Protein AF-A0A7C8EJK6-F1 (afdb_monomer_lite)

Structure (mmCIF, N/CA/C/O backbone):
data_AF-A0A7C8EJK6-F1
#
_entry.id   AF-A0A7C8EJK6-F1
#
loop_
_atom_site.group_PDB
_atom_site.id
_atom_site.type_symbol
_atom_site.label_atom_id
_atom_site.label_alt_id
_atom_site.label_comp_id
_atom_site.label_asym_id
_atom_site.label_entity_id
_atom_site.label_seq_id
_atom_site.pdbx_PDB_ins_code
_atom_site.Cartn_x
_atom_site.Cartn_y
_atom_site.Cartn_z
_atom_site.occupancy
_atom_site.B_iso_or_equiv
_atom_site.auth_seq_id
_atom_site.auth_comp_id
_atom_site.auth_asym_id
_atom_site.auth_atom_id
_atom_site.pdbx_PDB_model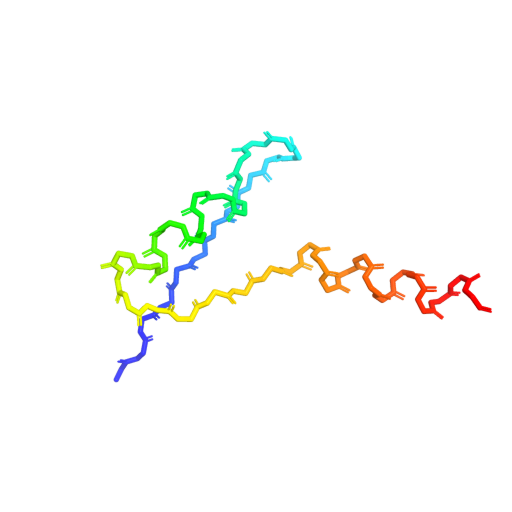_num
ATOM 1 N N . MET A 1 1 ? -25.784 1.028 -0.747 1.00 56.94 1 MET A N 1
ATOM 2 C CA . MET A 1 1 ? -24.825 2.141 -0.881 1.00 56.94 1 MET A CA 1
ATOM 3 C C . MET A 1 1 ? -23.525 1.633 -0.291 1.00 56.94 1 MET A C 1
ATOM 5 O O . MET A 1 1 ? -23.585 1.054 0.784 1.00 56.94 1 MET A O 1
ATOM 9 N N . THR A 1 2 ? -22.423 1.689 -1.035 1.00 85.00 2 THR A N 1
ATOM 10 C CA . THR A 1 2 ? -21.148 1.090 -0.614 1.00 85.00 2 THR A CA 1
ATOM 11 C C . THR A 1 2 ? -20.186 2.217 -0.283 1.00 85.00 2 THR A C 1
ATOM 13 O O . THR A 1 2 ? -19.884 3.023 -1.161 1.00 85.00 2 THR A O 1
ATOM 16 N N . ASP A 1 3 ? -19.733 2.281 0.964 1.00 93.06 3 ASP A N 1
ATOM 17 C CA . ASP A 1 3 ? -18.795 3.309 1.407 1.00 93.06 3 ASP A CA 1
ATOM 18 C C . ASP A 1 3 ? -17.369 2.971 0.949 1.00 93.06 3 ASP A C 1
ATOM 20 O O . ASP A 1 3 ? -16.942 1.814 0.997 1.00 93.06 3 ASP A O 1
ATOM 24 N N . ILE A 1 4 ? -16.629 3.982 0.482 1.00 96.38 4 ILE A N 1
ATOM 25 C CA . ILE A 1 4 ? -15.253 3.857 -0.022 1.00 96.38 4 ILE A CA 1
ATOM 26 C C . ILE A 1 4 ? -14.382 4.901 0.678 1.00 96.38 4 ILE A C 1
ATOM 28 O O . ILE A 1 4 ? -14.744 6.073 0.744 1.00 96.38 4 ILE A O 1
ATOM 32 N N . ILE A 1 5 ? -13.213 4.476 1.167 1.00 96.38 5 ILE A N 1
ATOM 33 C CA . ILE A 1 5 ? -12.228 5.342 1.826 1.00 96.38 5 ILE A CA 1
ATOM 34 C 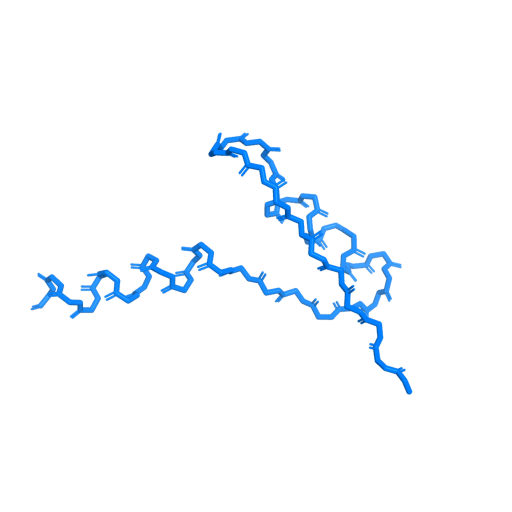C . ILE A 1 5 ? -10.927 5.313 1.021 1.00 96.38 5 ILE A C 1
ATOM 36 O O . ILE A 1 5 ? -10.326 4.253 0.848 1.00 96.38 5 ILE A O 1
ATOM 40 N N . ALA A 1 6 ? -10.480 6.481 0.557 1.00 96.62 6 ALA A N 1
ATOM 41 C CA . ALA A 1 6 ? -9.177 6.671 -0.078 1.00 96.62 6 ALA A CA 1
ATOM 42 C C . ALA A 1 6 ? -8.152 7.198 0.941 1.00 96.62 6 ALA A C 1
ATOM 44 O O . ALA A 1 6 ? -8.483 8.038 1.778 1.00 96.62 6 ALA A O 1
ATOM 45 N N . ILE A 1 7 ? -6.913 6.694 0.888 1.00 95.69 7 ILE A N 1
ATOM 46 C CA . ILE A 1 7 ? -5.820 7.078 1.799 1.00 95.69 7 ILE A CA 1
ATOM 47 C C . ILE A 1 7 ? -4.571 7.397 0.973 1.00 95.69 7 ILE A C 1
ATOM 49 O O . ILE A 1 7 ? -3.856 6.494 0.534 1.00 95.69 7 ILE A O 1
ATOM 53 N N . ASP A 1 8 ? -4.289 8.691 0.824 1.00 95.44 8 ASP A N 1
ATOM 54 C CA . ASP A 1 8 ? -3.187 9.226 0.019 1.00 95.44 8 ASP A CA 1
ATOM 55 C C . ASP A 1 8 ? -2.109 9.917 0.865 1.00 95.44 8 ASP A C 1
ATOM 57 O O . ASP A 1 8 ? -2.296 10.240 2.037 1.00 95.44 8 ASP A O 1
ATOM 61 N N . GLY A 1 9 ? -0.930 10.114 0.271 1.00 94.44 9 GLY A N 1
ATOM 62 C CA . GLY A 1 9 ? 0.224 10.743 0.921 1.00 94.44 9 GLY A CA 1
ATOM 63 C C . GLY A 1 9 ? 1.571 10.248 0.376 1.00 94.44 9 GLY A C 1
ATOM 64 O O . GLY A 1 9 ? 1.619 9.289 -0.403 1.00 94.44 9 GLY A O 1
ATOM 65 N N . PRO A 1 10 ? 2.697 10.852 0.790 1.00 95.06 10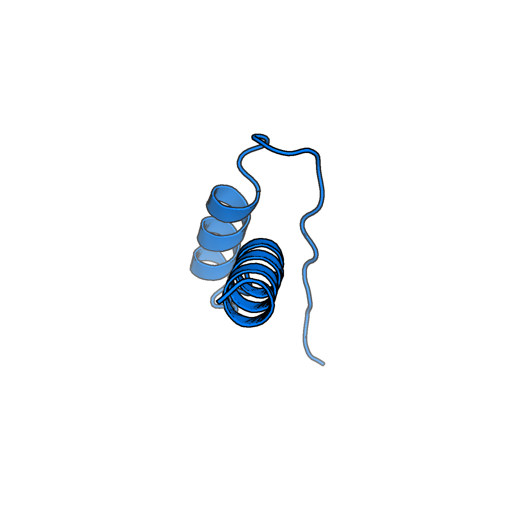 PRO A N 1
ATOM 66 C CA . PRO A 1 10 ? 4.017 10.550 0.238 1.00 95.06 10 PRO A CA 1
ATOM 67 C C . PRO A 1 10 ? 4.522 9.144 0.606 1.00 95.06 10 PRO A C 1
ATOM 69 O O . PRO A 1 10 ? 3.970 8.452 1.472 1.00 95.06 10 PRO A O 1
ATOM 72 N N . ALA A 1 11 ? 5.572 8.685 -0.080 1.00 92.00 11 ALA A N 1
ATOM 73 C CA . ALA A 1 11 ? 6.264 7.443 0.264 1.00 92.00 11 ALA A CA 1
ATOM 74 C C . ALA A 1 11 ? 6.766 7.483 1.721 1.00 92.00 11 ALA A C 1
ATOM 76 O O . ALA A 1 11 ? 7.159 8.531 2.220 1.00 92.00 11 ALA A O 1
ATOM 77 N N . GLY A 1 12 ? 6.701 6.350 2.427 1.00 92.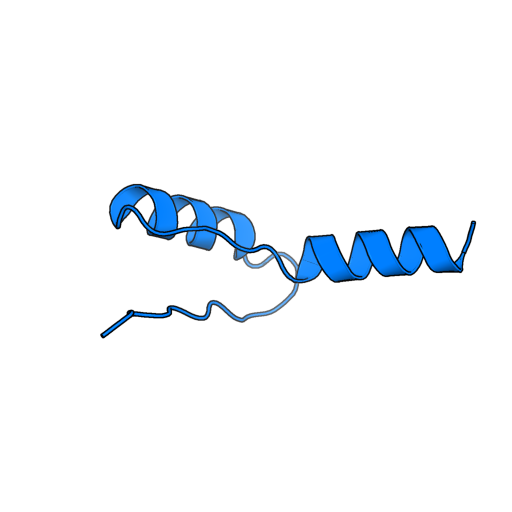38 12 GLY A N 1
ATOM 78 C CA . GLY A 1 12 ? 7.123 6.261 3.832 1.00 92.38 12 GLY A CA 1
ATOM 79 C C . GLY A 1 12 ? 6.127 6.799 4.872 1.00 92.38 12 GLY A C 1
ATOM 80 O O . GLY A 1 12 ? 6.326 6.559 6.055 1.00 92.38 12 GLY A O 1
ATOM 81 N N . ALA A 1 13 ? 5.009 7.421 4.478 1.00 95.38 13 ALA A N 1
ATOM 82 C CA . ALA A 1 13 ? 4.024 7.991 5.415 1.00 95.38 13 ALA A CA 1
ATOM 83 C C . ALA A 1 13 ? 3.173 6.965 6.205 1.00 95.38 13 ALA A C 1
ATOM 85 O O . ALA A 1 13 ? 2.214 7.338 6.870 1.00 95.38 13 ALA A O 1
ATOM 86 N N . GLY A 1 14 ? 3.452 5.660 6.098 1.00 95.44 14 GLY A N 1
ATOM 87 C CA . GLY A 1 14 ? 2.703 4.622 6.824 1.00 95.44 14 GLY A CA 1
ATOM 88 C C . GLY A 1 14 ? 1.290 4.320 6.296 1.00 95.44 14 GLY A C 1
ATOM 89 O O . GLY A 1 14 ? 0.525 3.638 6.974 1.00 95.44 14 GLY A O 1
ATOM 90 N N . LYS A 1 15 ? 0.946 4.772 5.080 1.00 96.00 15 LYS A N 1
ATOM 91 C CA . LYS A 1 15 ? -0.395 4.632 4.471 1.00 96.00 15 LYS A CA 1
ATOM 92 C C . LYS A 1 15 ? -0.936 3.206 4.475 1.00 96.00 15 LYS A C 1
ATOM 94 O O . LYS A 1 15 ? -2.027 2.993 4.982 1.00 96.00 15 LYS A O 1
ATOM 99 N N . SER A 1 16 ? -0.172 2.232 3.970 1.00 95.44 16 SER A N 1
ATOM 100 C CA . SER A 1 16 ? -0.601 0.826 3.924 1.00 95.44 16 SER A CA 1
ATOM 101 C C . SER A 1 16 ? -0.892 0.275 5.326 1.00 95.44 16 SER A C 1
ATOM 103 O O . SER A 1 16 ? -1.870 -0.442 5.525 1.00 95.44 16 SER A O 1
ATOM 105 N N . SER A 1 17 ? -0.093 0.660 6.329 1.00 96.75 17 SER A N 1
ATOM 106 C CA . SER A 1 17 ? -0.303 0.255 7.724 1.00 96.75 17 SER A CA 1
ATOM 107 C C . SER A 1 17 ? -1.576 0.867 8.312 1.00 96.75 17 SER A C 1
ATOM 109 O O . SER A 1 17 ? -2.377 0.152 8.915 1.00 96.75 17 SER A O 1
ATOM 111 N N . ALA A 1 18 ? -1.788 2.171 8.112 1.00 96.75 18 ALA A N 1
ATOM 112 C CA . ALA A 1 18 ? -2.987 2.865 8.575 1.00 96.75 18 ALA A CA 1
ATOM 113 C C . ALA A 1 18 ? -4.248 2.342 7.870 1.00 96.75 18 ALA A C 1
ATOM 115 O O . ALA A 1 18 ? -5.221 1.990 8.531 1.00 96.75 18 ALA A O 1
ATOM 116 N N . ALA A 1 19 ? -4.204 2.200 6.546 1.00 97.31 19 ALA A N 1
ATOM 117 C CA . ALA A 1 19 ? -5.301 1.695 5.729 1.00 97.31 19 ALA A CA 1
ATOM 118 C C . ALA A 1 19 ? -5.709 0.270 6.119 1.00 97.31 19 ALA A C 1
ATOM 120 O O . ALA A 1 19 ? -6.896 -0.004 6.287 1.00 97.31 19 ALA A O 1
ATOM 121 N N . LYS A 1 20 ? -4.739 -0.620 6.361 1.00 97.56 20 LYS A N 1
ATOM 122 C CA . LYS A 1 20 ? -5.015 -1.981 6.835 1.00 97.56 20 LYS A CA 1
ATOM 123 C C . LYS A 1 20 ? -5.676 -1.986 8.218 1.00 97.56 20 LYS A C 1
ATOM 125 O O . LYS A 1 20 ? -6.606 -2.757 8.441 1.00 97.56 20 LYS A O 1
ATOM 130 N N . ARG A 1 21 ? -5.232 -1.115 9.133 1.00 98.12 21 ARG A N 1
ATOM 131 C CA . ARG A 1 21 ? -5.832 -0.965 10.472 1.00 98.12 21 ARG A CA 1
ATOM 132 C C . ARG A 1 21 ? -7.265 -0.429 10.387 1.00 98.12 21 ARG A C 1
ATOM 134 O O . ARG A 1 21 ? -8.145 -0.974 11.041 1.00 98.12 21 ARG A O 1
ATOM 141 N N . VAL A 1 22 ? -7.504 0.603 9.577 1.00 97.69 22 VAL A N 1
ATOM 142 C CA . VAL A 1 22 ? -8.840 1.187 9.361 1.00 97.69 22 VAL A CA 1
ATOM 143 C C . VAL A 1 22 ? -9.788 0.152 8.762 1.00 97.69 22 VAL A C 1
ATOM 145 O O . VAL A 1 22 ? -10.880 -0.042 9.289 1.00 97.69 22 VAL A O 1
ATOM 148 N N . ALA A 1 23 ? -9.348 -0.573 7.731 1.00 97.75 23 ALA A N 1
ATOM 149 C CA . ALA A 1 23 ? -10.141 -1.626 7.106 1.00 97.75 23 ALA A CA 1
ATOM 150 C C . ALA A 1 23 ? -10.545 -2.718 8.112 1.00 97.75 23 ALA A C 1
ATOM 152 O O . ALA A 1 23 ? -11.706 -3.111 8.155 1.00 97.75 23 ALA A O 1
ATOM 153 N N . GLN A 1 24 ? -9.625 -3.144 8.987 1.00 98.19 24 GLN A N 1
ATOM 154 C CA . GLN A 1 24 ? -9.929 -4.095 10.064 1.00 98.19 24 GLN A CA 1
ATOM 155 C C . GLN A 1 24 ? -10.955 -3.556 11.067 1.00 98.19 24 GLN A C 1
ATOM 157 O O . GLN A 1 24 ? -11.867 -4.283 11.447 1.00 98.19 24 GLN A O 1
ATOM 162 N N . LEU A 1 25 ? -10.813 -2.298 11.495 1.00 98.19 25 LEU A N 1
ATOM 163 C CA . LEU A 1 25 ? -11.722 -1.678 12.466 1.00 98.19 25 LEU A CA 1
ATOM 164 C C . LEU A 1 25 ? -13.138 -1.489 11.909 1.00 98.19 25 LEU A C 1
ATOM 166 O O . LEU A 1 25 ? -14.100 -1.567 12.666 1.00 98.19 25 LEU A O 1
ATOM 170 N N . LEU A 1 26 ? -13.259 -1.246 10.603 1.00 97.25 26 LEU A N 1
ATOM 171 C CA . LEU A 1 26 ? -14.533 -0.982 9.929 1.00 97.25 26 LEU A CA 1
ATOM 172 C C . LEU A 1 26 ? -15.124 -2.212 9.222 1.00 97.25 26 LEU A C 1
ATOM 174 O O . LEU A 1 26 ? -16.187 -2.109 8.618 1.00 97.25 26 LEU A O 1
ATOM 178 N N . GLY A 1 27 ? -14.447 -3.365 9.258 1.00 97.38 27 GLY A N 1
ATOM 179 C CA . GLY A 1 27 ? -14.871 -4.560 8.520 1.00 97.38 27 GLY A CA 1
ATOM 180 C C . GLY A 1 27 ? -14.869 -4.374 6.996 1.00 97.38 27 GLY A C 1
ATOM 181 O O . GLY A 1 27 ? -15.656 -5.007 6.297 1.00 97.38 27 GLY A O 1
ATOM 182 N N . MET A 1 28 ? -14.008 -3.494 6.477 1.00 97.19 28 MET A N 1
ATOM 183 C CA . MET A 1 28 ? -13.902 -3.185 5.049 1.00 97.19 28 MET A CA 1
ATOM 184 C C . MET A 1 28 ? -12.818 -4.026 4.368 1.00 97.19 28 MET A C 1
ATOM 186 O O . MET A 1 28 ? -11.856 -4.477 4.991 1.00 97.19 28 MET A O 1
ATOM 190 N N . ALA A 1 29 ? -12.938 -4.188 3.051 1.00 96.56 29 ALA A N 1
ATOM 191 C CA . ALA A 1 29 ? -11.847 -4.712 2.238 1.00 96.56 29 ALA A CA 1
ATOM 192 C C . ALA A 1 29 ? -10.674 -3.712 2.179 1.00 96.56 29 ALA A C 1
ATOM 194 O O . ALA A 1 29 ? -10.873 -2.498 2.206 1.00 96.56 29 ALA A O 1
ATOM 195 N N . TYR A 1 30 ? -9.449 -4.232 2.066 1.00 97.06 30 TYR A N 1
ATOM 196 C CA . TYR A 1 30 ? -8.220 -3.446 1.916 1.00 97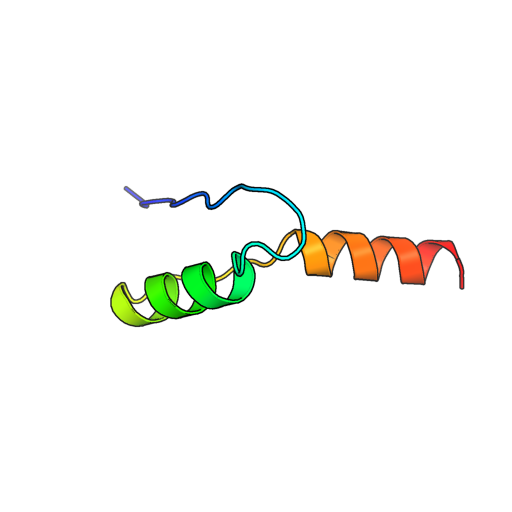.06 30 TYR A CA 1
ATOM 197 C C . TYR A 1 30 ? -7.607 -3.669 0.529 1.00 97.06 30 TYR A C 1
ATOM 199 O O . TYR A 1 30 ? -7.429 -4.815 0.115 1.00 97.06 30 TYR A O 1
ATOM 207 N N . LEU A 1 31 ? -7.242 -2.582 -0.157 1.00 96.44 31 LEU A N 1
ATOM 208 C CA . LEU A 1 31 ? -6.588 -2.602 -1.466 1.00 96.44 31 LEU A CA 1
ATOM 209 C C . LEU A 1 31 ? -5.295 -1.771 -1.428 1.00 96.44 31 LEU A C 1
ATOM 211 O O . LEU A 1 31 ? -5.331 -0.585 -1.113 1.00 96.44 31 LEU A O 1
ATOM 215 N N . ASP A 1 32 ? -4.160 -2.384 -1.780 1.00 95.56 32 ASP A N 1
ATOM 216 C CA . ASP A 1 32 ? -2.855 -1.714 -1.885 1.00 95.56 32 ASP A CA 1
ATOM 217 C C . ASP A 1 32 ? -2.498 -1.461 -3.356 1.00 95.56 32 ASP A C 1
ATOM 219 O O . ASP A 1 32 ? -1.914 -2.313 -4.032 1.00 95.56 32 ASP A O 1
ATOM 223 N N . THR A 1 33 ? -2.836 -0.276 -3.865 1.00 95.12 33 THR A N 1
ATOM 224 C CA . THR A 1 33 ? -2.521 0.108 -5.252 1.00 95.12 33 THR A CA 1
ATOM 225 C C . THR A 1 33 ? -1.014 0.181 -5.506 1.00 95.12 33 THR A C 1
ATOM 227 O O . THR A 1 33 ? -0.554 -0.129 -6.604 1.00 95.12 33 THR A O 1
ATOM 230 N N . GLY A 1 34 ? -0.212 0.506 -4.489 1.00 93.75 34 GLY A N 1
ATOM 231 C CA . GLY A 1 34 ? 1.245 0.514 -4.595 1.00 93.75 34 GLY A CA 1
ATOM 232 C C . GLY A 1 34 ? 1.820 -0.881 -4.845 1.00 93.75 34 GLY A C 1
ATOM 233 O O . GLY A 1 34 ? 2.761 -1.025 -5.626 1.00 93.75 34 GLY A O 1
ATOM 234 N N . ALA A 1 35 ? 1.260 -1.914 -4.213 1.00 95.38 35 ALA A N 1
ATOM 235 C CA . ALA A 1 35 ? 1.643 -3.301 -4.469 1.00 95.38 35 ALA A CA 1
ATOM 236 C C . ALA A 1 35 ? 1.269 -3.741 -5.892 1.00 95.38 35 ALA A C 1
ATOM 238 O O . ALA A 1 35 ? 2.071 -4.410 -6.540 1.00 95.38 35 ALA A O 1
ATOM 239 N N . MET A 1 36 ? 0.108 -3.312 -6.396 1.00 97.12 36 MET A N 1
ATOM 240 C CA . MET A 1 36 ? -0.320 -3.597 -7.771 1.00 97.12 36 MET A CA 1
ATOM 241 C C . MET A 1 36 ? 0.656 -3.016 -8.797 1.00 97.12 36 MET A C 1
ATOM 243 O O . MET A 1 36 ? 1.114 -3.742 -9.676 1.00 97.12 36 MET A O 1
ATOM 247 N N . TYR A 1 37 ? 1.030 -1.737 -8.658 1.00 96.25 37 TYR A N 1
ATOM 248 C CA . TYR A 1 37 ? 1.998 -1.115 -9.566 1.00 96.25 37 TYR A CA 1
ATOM 249 C C . TYR A 1 37 ? 3.365 -1.798 -9.504 1.00 96.25 37 TYR A C 1
ATOM 251 O O . TY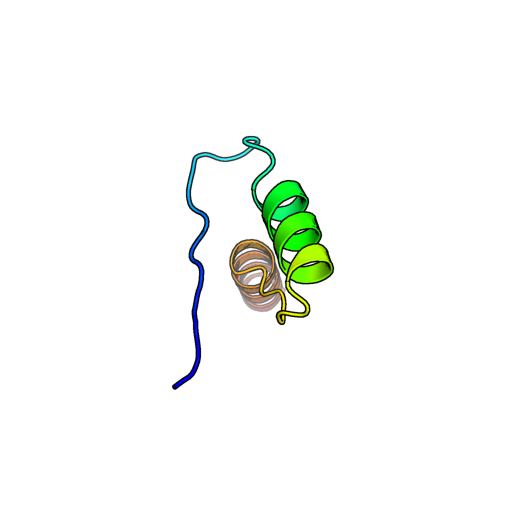R A 1 37 ? 3.952 -2.056 -10.547 1.00 96.25 37 TYR A O 1
ATOM 259 N N . ARG A 1 38 ? 3.848 -2.167 -8.308 1.00 96.62 38 ARG A N 1
ATOM 260 C CA . ARG A 1 38 ? 5.112 -2.914 -8.169 1.00 96.62 38 ARG A CA 1
ATOM 261 C C . ARG A 1 38 ? 5.064 -4.281 -8.854 1.00 96.62 38 ARG A C 1
ATOM 263 O O . ARG A 1 38 ? 6.029 -4.648 -9.514 1.00 96.62 38 ARG A O 1
ATOM 270 N N . ALA A 1 39 ? 3.957 -5.013 -8.723 1.00 98.25 39 ALA A N 1
ATOM 271 C CA . ALA A 1 39 ? 3.778 -6.299 -9.396 1.00 98.25 39 ALA A CA 1
ATOM 272 C C . ALA A 1 39 ? 3.727 -6.143 -10.924 1.00 98.25 39 ALA A C 1
ATOM 274 O O . ALA A 1 39 ? 4.355 -6.917 -11.641 1.00 98.25 39 ALA A O 1
ATOM 275 N N . ALA A 1 40 ? 3.034 -5.115 -11.421 1.00 98.44 40 ALA A N 1
ATOM 276 C CA . ALA A 1 40 ? 2.995 -4.805 -12.847 1.00 98.44 40 ALA A CA 1
ATOM 277 C C . ALA A 1 40 ? 4.379 -4.414 -13.391 1.00 98.44 40 ALA A C 1
ATOM 279 O O . ALA A 1 40 ? 4.762 -4.877 -14.460 1.00 98.44 40 ALA A O 1
ATOM 280 N N . THR A 1 41 ? 5.150 -3.609 -12.650 1.00 98.44 41 THR A N 1
ATOM 281 C CA . THR A 1 41 ? 6.536 -3.287 -13.013 1.00 98.44 41 THR A CA 1
ATOM 282 C C . THR A 1 41 ? 7.395 -4.539 -13.076 1.00 98.44 41 THR A C 1
ATOM 284 O O . THR A 1 41 ? 8.102 -4.700 -14.058 1.00 98.44 41 THR A O 1
ATOM 287 N N . TRP A 1 42 ? 7.309 -5.426 -12.079 1.00 98.56 42 TRP A N 1
ATOM 288 C CA . TRP A 1 42 ? 8.039 -6.696 -12.084 1.00 98.56 42 TRP A CA 1
ATOM 289 C C . TRP A 1 42 ? 7.730 -7.518 -13.339 1.00 98.56 42 TRP A C 1
ATOM 291 O O . TRP A 1 42 ? 8.638 -7.889 -14.063 1.00 98.56 42 TRP A O 1
ATOM 301 N N . TYR A 1 43 ? 6.448 -7.704 -13.662 1.00 98.25 43 TYR A N 1
ATOM 302 C CA . TYR A 1 43 ? 6.040 -8.423 -14.871 1.00 98.25 43 TYR A CA 1
ATOM 303 C C . TYR A 1 43 ? 6.562 -7.795 -16.175 1.00 98.25 43 TYR A C 1
ATOM 305 O O . TYR A 1 43 ? 6.766 -8.503 -17.150 1.00 98.25 43 TYR A O 1
ATOM 313 N N . ALA A 1 44 ? 6.744 -6.475 -16.214 1.00 98.12 44 ALA A N 1
ATOM 314 C CA . ALA A 1 44 ? 7.196 -5.770 -17.411 1.00 98.12 44 ALA A CA 1
ATOM 315 C C . ALA A 1 44 ? 8.722 -5.778 -17.607 1.00 98.12 44 ALA A C 1
ATOM 317 O O . ALA A 1 44 ? 9.179 -5.437 -18.698 1.00 98.12 44 ALA A O 1
ATOM 318 N N . ILE A 1 45 ? 9.496 -6.076 -16.557 1.00 97.94 45 ILE A N 1
ATOM 319 C CA . ILE A 1 45 ? 10.969 -6.083 -16.597 1.00 97.94 45 ILE A CA 1
ATOM 320 C C . ILE A 1 45 ? 11.576 -7.493 -16.561 1.00 97.94 45 ILE A C 1
ATOM 322 O O . ILE A 1 45 ? 12.784 -7.615 -16.755 1.00 97.94 45 ILE A O 1
ATOM 326 N N . GLU A 1 46 ? 10.756 -8.513 -16.304 1.00 81.06 46 GLU A N 1
ATOM 327 C CA . GLU A 1 46 ? 11.076 -9.941 -16.461 1.00 81.06 46 GLU A CA 1
ATOM 328 C C . GLU A 1 46 ? 10.810 -10.413 -17.899 1.00 81.06 46 GLU A C 1
ATOM 330 O O . GLU A 1 46 ? 11.552 -11.305 -18.369 1.00 81.06 46 GLU A O 1
#

Radius of gyration: 12.84 Å; chains: 1; bounding box: 36×21×30 Å

pLDDT: mean 95.02, std 6.5, range [56.94, 98.56]

Sequence (46 aa):
MTDIIAIDGPAGAGKSSAAKRVAQLLGMAYLDTGAMYRAATWYAIE

Secondary structure (DSSP, 8-state):
----------TTS-HHHHHHHHHHHHT-----HHHHHHHHHHHHH-

Foldseek 3Di:
DDDDDDFDDDPPPCRLVVQVVVCVVVVHDGDDVVVVVVVVVVVVVD